Protein AF-A0A7Y0N0X6-F1 (afdb_monomer_lite)

pLDDT: mean 71.06, std 11.9, range [38.28, 91.94]

Organism: Vibrio alginolyticus (NCBI:txid663)

Sequence (153 aa):
MALDEWKAATKFDSTDWGWVIMSIGMAIGAGIVFLPVKVGVLGLWVFLASAVIGYPAMYLFQRLFINTLSSSPKCQDYAGVISGYLGNKWGALLGVLYFIMLVIWVFVYSTAINNDSASFLHSFGITEGLLSENPLYGLALVCALVAIASRGE

Radius of gyration: 20.96 Å; chains: 1; bounding box: 46×41×53 Å

InterPro domains:
  IPR018227 Amino acid/polyamine transporter 2 [PTHR35334] (3-153)

Structure (mmCIF, N/CA/C/O backbone):
data_AF-A0A7Y0N0X6-F1
#
_entry.id   AF-A0A7Y0N0X6-F1
#
loop_
_atom_site.group_PDB
_atom_site.id
_atom_site.type_symbol
_atom_site.label_atom_id
_atom_site.label_alt_id
_atom_site.label_comp_id
_atom_site.label_asym_id
_atom_site.label_entity_id
_atom_site.label_seq_id
_atom_site.pdbx_PDB_ins_code
_atom_site.Cartn_x
_atom_site.Cartn_y
_atom_site.Cartn_z
_atom_site.occupancy
_atom_site.B_iso_or_equiv
_atom_site.auth_seq_id
_atom_site.auth_comp_id
_atom_site.auth_asym_id
_atom_site.auth_atom_id
_atom_site.pdbx_PDB_model_num
ATOM 1 N N . MET A 1 1 ? 20.983 -16.388 -23.476 1.00 55.12 1 MET A N 1
ATOM 2 C CA . MET A 1 1 ? 20.587 -17.180 -22.297 1.00 55.12 1 MET A CA 1
ATOM 3 C C . MET A 1 1 ? 20.184 -18.552 -22.797 1.00 55.12 1 MET A C 1
ATOM 5 O O . MET A 1 1 ? 19.341 -18.618 -23.687 1.00 55.12 1 MET A O 1
ATOM 9 N N . ALA A 1 2 ? 20.855 -19.609 -22.341 1.00 76.50 2 ALA A N 1
ATOM 10 C CA . ALA A 1 2 ? 20.505 -20.974 -22.732 1.00 76.50 2 ALA A CA 1
ATOM 11 C C . ALA A 1 2 ? 19.172 -21.386 -22.075 1.00 76.50 2 ALA A C 1
ATOM 13 O O . ALA A 1 2 ? 18.833 -20.888 -21.003 1.00 76.50 2 ALA A O 1
ATOM 14 N N . LEU A 1 3 ? 18.404 -22.280 -22.711 1.00 73.75 3 LEU A N 1
ATOM 15 C CA . LEU A 1 3 ? 17.066 -22.687 -22.248 1.00 73.75 3 LEU A CA 1
ATOM 16 C C . LEU A 1 3 ? 17.075 -23.209 -20.798 1.00 73.75 3 LEU A C 1
ATOM 18 O O . LEU A 1 3 ? 16.125 -22.988 -20.050 1.00 73.75 3 LEU A O 1
ATOM 22 N N . ASP A 1 4 ? 18.159 -23.870 -20.402 1.00 74.94 4 ASP A N 1
ATOM 23 C CA . ASP A 1 4 ? 18.308 -24.458 -19.072 1.00 74.94 4 ASP A CA 1
ATOM 24 C C . ASP A 1 4 ? 18.665 -23.415 -18.002 1.00 74.94 4 ASP A C 1
ATOM 26 O O . ASP A 1 4 ? 18.158 -23.492 -16.885 1.00 74.94 4 ASP A O 1
ATOM 30 N N . GLU A 1 5 ? 19.437 -22.380 -18.355 1.00 71.88 5 GLU A N 1
ATOM 31 C CA . GLU A 1 5 ? 19.676 -21.218 -17.483 1.00 71.88 5 GLU A CA 1
ATOM 32 C C . GLU A 1 5 ? 18.394 -20.413 -17.266 1.00 71.88 5 GLU A C 1
ATOM 34 O O . GLU A 1 5 ? 18.122 -19.974 -16.152 1.00 71.88 5 GLU A O 1
ATOM 39 N N . TRP A 1 6 ? 17.575 -20.261 -18.313 1.00 72.56 6 TRP A N 1
ATOM 40 C CA . TRP A 1 6 ? 16.276 -19.602 -18.199 1.00 72.56 6 TRP A CA 1
ATOM 41 C C . TRP A 1 6 ? 15.344 -20.388 -17.273 1.00 72.56 6 TRP A C 1
ATOM 43 O O . TRP A 1 6 ? 14.787 -19.811 -16.348 1.00 72.56 6 TRP A O 1
ATOM 53 N N . LYS A 1 7 ? 15.247 -21.714 -17.443 1.00 72.06 7 LYS A N 1
ATOM 54 C CA . LYS A 1 7 ? 14.430 -22.580 -16.574 1.00 72.06 7 LYS A CA 1
ATOM 55 C C . LYS A 1 7 ? 14.889 -22.578 -15.118 1.00 72.06 7 LYS A C 1
ATOM 57 O O . LYS A 1 7 ? 14.046 -22.671 -14.230 1.00 72.06 7 LYS A O 1
ATOM 62 N N . ALA A 1 8 ? 16.196 -22.505 -14.870 1.00 73.88 8 ALA A N 1
ATOM 63 C CA . ALA A 1 8 ? 16.737 -22.396 -13.519 1.00 73.88 8 ALA A CA 1
ATOM 64 C C . ALA A 1 8 ? 16.426 -21.025 -12.896 1.00 73.88 8 ALA A C 1
ATOM 66 O O . ALA A 1 8 ? 16.055 -20.968 -11.727 1.00 73.88 8 ALA A O 1
ATOM 67 N N . ALA A 1 9 ? 16.516 -19.947 -13.680 1.00 67.50 9 ALA A N 1
ATOM 68 C CA . ALA A 1 9 ? 16.218 -18.586 -13.237 1.00 67.50 9 ALA A CA 1
ATOM 69 C C . ALA A 1 9 ? 14.713 -18.307 -13.056 1.00 67.50 9 ALA A C 1
ATOM 71 O O . ALA A 1 9 ? 14.349 -17.480 -12.230 1.00 67.50 9 ALA A O 1
ATOM 72 N N . THR A 1 10 ? 13.833 -18.987 -13.798 1.00 70.50 10 THR A N 1
ATOM 73 C CA . THR A 1 10 ? 12.367 -18.868 -13.667 1.00 70.50 10 THR A CA 1
ATOM 74 C C . THR A 1 10 ? 11.752 -19.949 -12.780 1.00 70.50 10 THR A C 1
ATOM 76 O O . THR A 1 10 ? 10.540 -20.175 -12.828 1.00 70.50 10 THR A O 1
ATOM 79 N N . LYS A 1 11 ? 12.567 -20.701 -12.033 1.00 77.44 11 LYS A N 1
ATOM 80 C CA . LYS A 1 11 ? 12.061 -21.751 -11.154 1.00 77.44 11 LYS A CA 1
ATOM 81 C C . LYS A 1 11 ? 11.394 -21.103 -9.945 1.00 77.44 11 LYS A C 1
ATOM 83 O O . LYS A 1 11 ? 12.072 -20.467 -9.152 1.00 77.44 11 LYS A O 1
ATOM 88 N N . PHE A 1 12 ? 10.092 -21.339 -9.805 1.00 74.44 12 PHE A N 1
ATOM 89 C CA . PHE A 1 12 ? 9.303 -20.843 -8.683 1.00 74.44 12 PHE A CA 1
ATOM 90 C C . PHE A 1 12 ? 9.873 -21.360 -7.356 1.00 74.44 12 PHE A C 1
ATOM 92 O O . PHE A 1 12 ? 9.984 -22.580 -7.169 1.00 74.44 12 PHE A O 1
ATOM 99 N N . ASP A 1 13 ? 10.258 -20.457 -6.463 1.00 83.50 13 ASP A N 1
ATOM 100 C CA . ASP A 1 13 ? 10.895 -20.792 -5.191 1.00 83.50 13 ASP A CA 1
ATOM 101 C C . ASP A 1 13 ? 9.987 -20.496 -3.975 1.00 83.50 13 ASP A C 1
ATOM 103 O O . ASP A 1 13 ? 8.801 -20.173 -4.093 1.00 83.50 13 ASP A O 1
ATOM 107 N N . SER A 1 14 ? 10.526 -20.682 -2.767 1.00 75.50 14 SER A N 1
ATOM 108 C CA . SER A 1 14 ? 9.804 -20.373 -1.524 1.00 75.50 14 SER A CA 1
ATOM 109 C C . SER A 1 14 ? 9.607 -18.867 -1.315 1.00 75.50 14 SER A C 1
ATOM 111 O O . SER A 1 14 ? 8.681 -18.463 -0.609 1.00 75.50 14 SER A O 1
ATOM 113 N N . THR A 1 15 ? 10.471 -18.046 -1.905 1.00 77.44 15 THR A N 1
ATOM 114 C CA . THR A 1 15 ? 10.409 -16.584 -1.878 1.00 77.44 15 THR A CA 1
ATOM 115 C C . THR A 1 15 ? 9.217 -16.104 -2.702 1.00 77.44 15 THR A C 1
ATOM 117 O O . THR A 1 15 ? 8.440 -15.276 -2.228 1.00 77.44 15 THR A O 1
ATOM 120 N N . ASP A 1 16 ? 9.004 -16.681 -3.887 1.00 80.62 16 ASP A N 1
ATOM 121 C CA . ASP A 1 16 ? 7.868 -16.388 -4.761 1.00 80.62 16 ASP A CA 1
ATOM 122 C C . ASP A 1 16 ? 6.535 -16.720 -4.079 1.00 80.62 16 ASP A C 1
ATOM 124 O O . ASP A 1 16 ? 5.584 -15.936 -4.127 1.00 80.62 16 ASP A O 1
ATOM 128 N N . TRP A 1 17 ? 6.474 -17.850 -3.366 1.00 80.75 17 TRP A N 1
ATOM 129 C CA . TRP A 1 17 ? 5.327 -18.192 -2.520 1.00 80.75 17 TRP A CA 1
ATOM 130 C C . TRP A 1 17 ? 5.080 -17.149 -1.426 1.00 80.75 17 TRP A C 1
ATOM 132 O O . TRP A 1 17 ? 3.932 -16.746 -1.217 1.00 80.75 17 TRP A O 1
ATOM 142 N N . GLY A 1 18 ? 6.139 -16.673 -0.763 1.00 81.00 18 GLY A N 1
ATOM 143 C CA . GLY A 1 18 ? 6.054 -15.589 0.217 1.00 81.00 18 GLY A CA 1
ATOM 144 C C . GLY A 1 18 ? 5.473 -14.309 -0.390 1.00 81.00 18 GLY A C 1
ATOM 145 O O . GLY A 1 18 ? 4.541 -13.725 0.165 1.00 81.00 18 GLY A O 1
ATOM 146 N N . TRP A 1 19 ? 5.942 -13.917 -1.576 1.00 78.38 19 TRP A N 1
ATOM 147 C CA . TRP A 1 19 ? 5.439 -12.748 -2.304 1.00 78.38 19 TRP A CA 1
ATOM 148 C C . TRP A 1 19 ? 3.973 -12.869 -2.716 1.00 78.38 19 TRP A C 1
ATOM 150 O O . TRP A 1 19 ? 3.221 -11.897 -2.587 1.00 78.38 19 TRP A O 1
ATOM 160 N N . VAL A 1 20 ? 3.535 -14.046 -3.168 1.00 80.56 20 VAL A N 1
ATOM 161 C CA . VAL A 1 20 ? 2.123 -14.294 -3.495 1.00 80.56 20 VAL A CA 1
ATOM 162 C C . VAL A 1 20 ? 1.249 -14.158 -2.250 1.00 80.56 20 VAL A C 1
ATOM 164 O O . VAL A 1 20 ? 0.244 -13.447 -2.288 1.00 80.56 20 VAL A O 1
ATOM 167 N N . ILE A 1 21 ? 1.642 -14.776 -1.132 1.00 82.06 21 ILE A N 1
ATOM 168 C CA . ILE A 1 21 ? 0.883 -14.715 0.124 1.00 82.06 21 ILE A CA 1
ATOM 169 C C . ILE A 1 21 ? 0.804 -13.273 0.641 1.00 82.06 21 ILE A C 1
ATOM 171 O O . ILE A 1 21 ? -0.287 -12.810 0.975 1.00 82.06 21 ILE A O 1
ATOM 175 N N . MET A 1 22 ? 1.918 -12.535 0.646 1.00 79.06 22 MET A N 1
ATOM 176 C CA . MET A 1 22 ? 1.939 -11.121 1.044 1.00 79.06 22 MET A CA 1
ATOM 177 C C . MET A 1 22 ? 1.040 -10.259 0.150 1.00 79.06 22 MET A C 1
ATOM 179 O O . MET A 1 22 ? 0.278 -9.429 0.649 1.00 79.06 22 MET A O 1
ATOM 183 N N . SER A 1 23 ? 1.074 -10.484 -1.167 1.00 77.44 23 SER A N 1
ATOM 184 C CA . SER A 1 23 ? 0.248 -9.743 -2.128 1.00 77.44 23 SER A CA 1
ATOM 185 C C . SER A 1 23 ? -1.246 -10.013 -1.928 1.00 77.44 23 SER A C 1
ATOM 187 O O . SER A 1 23 ? -2.054 -9.082 -1.945 1.00 77.44 23 SER A O 1
ATOM 189 N N . ILE A 1 24 ? -1.622 -11.273 -1.682 1.00 79.56 24 ILE A N 1
ATOM 190 C CA . ILE A 1 24 ? -3.001 -11.656 -1.356 1.00 79.56 24 ILE A CA 1
ATOM 191 C C . ILE A 1 24 ? -3.421 -11.037 -0.016 1.00 79.56 24 ILE A C 1
ATOM 193 O O . ILE A 1 24 ? -4.506 -10.465 0.076 1.00 79.56 24 ILE A O 1
ATOM 197 N N . GLY A 1 25 ? -2.560 -11.089 1.004 1.00 77.19 25 GLY A N 1
ATOM 198 C CA . GLY A 1 25 ? -2.815 -10.498 2.319 1.00 77.19 25 GLY A CA 1
ATOM 199 C C . GLY A 1 25 ? -3.093 -8.994 2.249 1.00 77.19 25 GLY A C 1
ATOM 200 O O . GLY A 1 25 ? -4.082 -8.523 2.812 1.00 77.19 25 GLY A O 1
ATOM 201 N N . MET A 1 26 ? -2.292 -8.248 1.480 1.00 75.44 26 MET A N 1
ATOM 202 C CA . MET A 1 26 ? -2.526 -6.819 1.242 1.00 75.44 26 MET A CA 1
ATOM 203 C C . MET A 1 26 ? -3.844 -6.551 0.500 1.00 75.44 26 MET A C 1
ATOM 205 O O . MET A 1 26 ? -4.574 -5.625 0.861 1.00 75.44 26 MET A O 1
ATOM 209 N N . ALA A 1 27 ? -4.185 -7.370 -0.501 1.00 71.31 27 ALA A N 1
ATOM 210 C CA . ALA A 1 27 ? -5.433 -7.228 -1.253 1.00 71.31 27 ALA A CA 1
ATOM 211 C C . ALA A 1 27 ? -6.680 -7.495 -0.388 1.00 71.31 27 ALA A C 1
ATOM 213 O O . ALA A 1 27 ? -7.671 -6.763 -0.481 1.00 71.31 27 ALA A O 1
ATOM 214 N N . ILE A 1 28 ? -6.628 -8.512 0.480 1.00 73.62 28 ILE A N 1
ATOM 215 C CA . ILE A 1 28 ? -7.714 -8.832 1.415 1.00 73.62 28 ILE A CA 1
ATOM 216 C C . ILE A 1 28 ? -7.875 -7.708 2.445 1.00 73.62 28 ILE A C 1
ATOM 218 O O . ILE A 1 28 ? -8.992 -7.224 2.642 1.00 73.62 28 ILE A O 1
ATOM 222 N N . GLY A 1 29 ? -6.769 -7.260 3.051 1.00 64.75 29 GLY A N 1
ATOM 223 C CA . GLY A 1 29 ? -6.776 -6.272 4.131 1.00 64.75 29 GLY A CA 1
ATOM 224 C C . GLY A 1 29 ? -7.299 -4.895 3.716 1.00 64.75 29 GLY A C 1
ATOM 225 O O . GLY A 1 29 ? -8.203 -4.361 4.353 1.00 64.75 29 GLY A O 1
ATOM 226 N N . ALA A 1 30 ? -6.774 -4.315 2.632 1.00 60.84 30 ALA A N 1
ATOM 227 C CA . ALA A 1 30 ? -7.049 -2.915 2.290 1.00 60.84 30 ALA A CA 1
ATOM 228 C C . ALA A 1 30 ? -8.475 -2.655 1.764 1.00 60.84 30 ALA A C 1
ATOM 230 O O . ALA A 1 30 ? -8.984 -1.533 1.852 1.00 60.84 30 ALA A O 1
ATOM 231 N N . GLY A 1 31 ? -9.115 -3.665 1.164 1.00 60.91 31 GLY A N 1
ATOM 232 C CA . GLY A 1 31 ? -10.293 -3.441 0.325 1.00 60.91 31 GLY A CA 1
ATOM 233 C C . GLY A 1 31 ? -11.433 -4.420 0.536 1.00 60.91 31 GLY A C 1
ATOM 234 O O . GLY A 1 31 ? -12.568 -3.981 0.687 1.00 60.91 31 GLY A O 1
ATOM 235 N N . ILE A 1 32 ? -11.150 -5.724 0.538 1.00 71.81 32 ILE A N 1
ATOM 236 C CA . ILE A 1 32 ? -12.186 -6.758 0.395 1.00 71.81 32 ILE A CA 1
ATOM 237 C C . ILE A 1 32 ? -13.013 -6.914 1.674 1.00 71.81 32 ILE A C 1
ATOM 239 O O . ILE A 1 32 ? -14.234 -7.018 1.590 1.00 71.81 32 ILE A O 1
ATOM 243 N N . VAL A 1 33 ? -12.382 -6.867 2.852 1.00 70.50 33 VAL A N 1
ATOM 244 C CA . VAL A 1 33 ? -13.085 -7.060 4.136 1.00 70.50 33 VAL A CA 1
ATOM 245 C C . VAL A 1 33 ? -14.067 -5.920 4.427 1.00 70.50 33 VAL A C 1
ATOM 247 O O . VAL A 1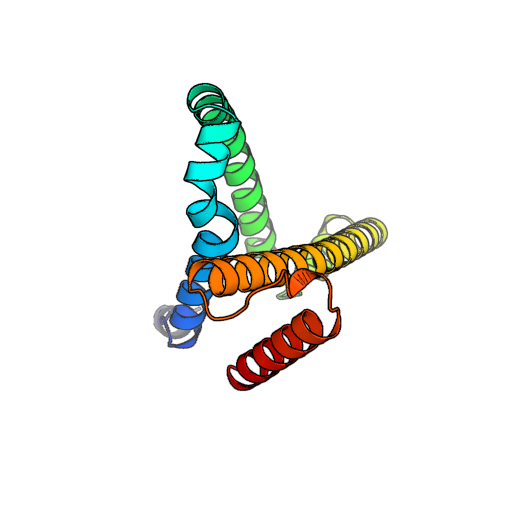 33 ? -15.195 -6.161 4.849 1.00 70.50 33 VAL A O 1
ATOM 250 N N . PHE A 1 34 ? -13.687 -4.676 4.125 1.00 69.38 34 PHE A N 1
ATOM 251 C CA . PHE A 1 34 ? -14.546 -3.502 4.326 1.00 69.38 34 PHE A CA 1
ATOM 252 C C . PHE A 1 34 ? -15.448 -3.182 3.129 1.00 69.38 34 PHE A C 1
ATOM 254 O O . PHE A 1 34 ? -16.259 -2.254 3.200 1.00 69.38 34 PHE A O 1
ATOM 261 N N . LEU A 1 35 ? -15.327 -3.929 2.026 1.00 79.19 35 LEU A N 1
ATOM 262 C CA . LEU A 1 35 ? -16.089 -3.685 0.805 1.00 79.19 35 LEU A CA 1
ATOM 263 C C . LEU A 1 35 ? -17.603 -3.755 1.040 1.00 79.19 35 LEU A C 1
ATOM 265 O O . LEU A 1 35 ? -18.277 -2.811 0.640 1.00 79.19 35 LEU A O 1
ATOM 269 N N . PRO A 1 36 ? -18.163 -4.778 1.721 1.00 77.31 36 PRO A N 1
ATOM 270 C CA . PRO A 1 36 ? -19.611 -4.872 1.909 1.00 77.31 36 PRO A CA 1
ATOM 271 C C . PRO A 1 36 ? -20.174 -3.694 2.709 1.00 77.31 36 PRO A C 1
ATOM 273 O O . PRO A 1 36 ? -21.228 -3.164 2.368 1.00 77.31 36 PRO A O 1
ATOM 276 N N . VAL A 1 37 ? -19.435 -3.228 3.722 1.00 80.06 37 VAL A N 1
ATOM 277 C CA . VAL A 1 37 ? -19.810 -2.059 4.532 1.00 80.06 37 VAL A CA 1
ATOM 278 C C . VAL A 1 37 ? -19.797 -0.793 3.675 1.00 80.06 37 VAL A C 1
ATOM 280 O O . VAL A 1 37 ? -20.773 -0.045 3.657 1.00 80.06 37 VAL A O 1
ATOM 283 N N . LYS A 1 38 ? -18.729 -0.575 2.897 1.00 77.50 38 LYS A N 1
ATOM 284 C CA . LYS A 1 38 ? -18.618 0.581 1.993 1.00 77.50 38 LYS A CA 1
ATOM 285 C C . LYS A 1 38 ? -19.695 0.566 0.906 1.00 77.50 38 LYS A C 1
ATOM 287 O O . LYS A 1 38 ? -20.263 1.612 0.607 1.00 77.50 38 LYS A O 1
ATOM 292 N N . VAL A 1 39 ? -20.011 -0.605 0.354 1.00 84.56 39 VAL A N 1
ATOM 293 C CA . VAL A 1 39 ? -21.089 -0.792 -0.629 1.00 84.56 39 VAL A CA 1
ATOM 294 C C . VAL A 1 39 ? -22.459 -0.520 -0.007 1.00 84.56 39 VAL A C 1
ATOM 296 O O . VAL A 1 39 ? -23.299 0.095 -0.658 1.00 84.56 39 VAL A O 1
ATOM 299 N N . GLY A 1 40 ? -22.681 -0.915 1.249 1.00 83.31 40 GLY A N 1
ATOM 300 C CA . GLY A 1 40 ? -23.914 -0.615 1.981 1.00 83.31 40 GLY A CA 1
ATOM 301 C C . GLY A 1 40 ? -24.139 0.885 2.196 1.00 83.31 40 GLY A C 1
ATOM 302 O O . GLY A 1 40 ? -25.263 1.355 2.051 1.00 83.31 40 GLY A O 1
ATOM 303 N N . VAL A 1 41 ? -23.075 1.645 2.480 1.00 85.19 41 VAL A N 1
ATOM 304 C CA . VAL A 1 41 ? -23.144 3.104 2.702 1.00 85.19 41 VAL A CA 1
ATOM 305 C C . VAL A 1 41 ? -23.234 3.892 1.390 1.00 85.19 41 VAL A C 1
ATOM 307 O O . VAL A 1 41 ? -24.019 4.831 1.290 1.00 85.19 41 VAL A O 1
ATOM 310 N N . LEU A 1 42 ? -22.435 3.532 0.380 1.00 83.19 42 LEU A N 1
ATOM 311 C CA . LEU A 1 42 ? -22.362 4.251 -0.902 1.00 83.19 42 LEU A CA 1
ATOM 312 C C . LEU A 1 42 ? -23.443 3.812 -1.904 1.00 83.19 42 LEU A C 1
ATOM 314 O O . LEU A 1 42 ? -23.728 4.531 -2.861 1.00 83.19 42 LEU A O 1
ATOM 318 N N . GLY A 1 43 ? -24.045 2.642 -1.689 1.00 87.38 43 GLY A N 1
ATOM 319 C CA . GLY A 1 43 ? -25.032 2.025 -2.568 1.00 87.38 43 GLY A CA 1
ATOM 320 C C . GLY A 1 43 ? -24.409 1.130 -3.646 1.00 87.38 43 GLY A C 1
ATOM 321 O O . GLY A 1 43 ? -23.407 1.468 -4.283 1.00 87.38 43 GLY A O 1
ATOM 322 N N . LEU A 1 44 ? -25.056 -0.012 -3.906 1.00 87.75 44 LEU A N 1
ATOM 323 C CA . LEU A 1 44 ? -24.595 -1.024 -4.869 1.00 87.75 44 LEU A CA 1
ATOM 324 C C . LEU A 1 44 ? -24.396 -0.464 -6.285 1.00 87.75 44 LEU A C 1
ATOM 326 O O . LEU A 1 44 ? -23.402 -0.770 -6.939 1.00 87.75 44 LEU A O 1
ATOM 330 N N . TRP A 1 45 ? -25.320 0.373 -6.756 1.00 89.00 45 TRP A N 1
ATOM 331 C CA . TRP A 1 45 ? -25.272 0.913 -8.116 1.00 89.00 45 TRP A CA 1
ATOM 332 C C . TRP A 1 45 ? -24.121 1.899 -8.325 1.00 89.00 45 TRP A C 1
ATOM 334 O O . TRP A 1 45 ? -23.458 1.855 -9.360 1.00 89.00 45 TRP A O 1
ATOM 344 N N . VAL A 1 46 ? -23.842 2.741 -7.326 1.00 87.75 46 VAL A N 1
ATOM 345 C CA . VAL A 1 46 ? -22.708 3.677 -7.351 1.00 87.75 46 VAL A CA 1
ATOM 346 C C . VAL A 1 46 ? -21.395 2.898 -7.342 1.00 87.75 46 VAL A C 1
ATOM 348 O O . VAL A 1 46 ? -20.489 3.192 -8.123 1.00 87.75 46 VAL A O 1
ATOM 351 N N . PHE A 1 47 ? -21.319 1.847 -6.522 1.00 86.44 47 PHE A N 1
ATOM 352 C CA . PHE A 1 47 ? -20.172 0.951 -6.502 1.00 86.44 47 PHE A CA 1
ATOM 353 C C . PHE A 1 47 ? -19.934 0.280 -7.862 1.00 86.44 47 PHE A C 1
ATOM 355 O O . PHE A 1 47 ? -18.833 0.385 -8.395 1.00 86.44 47 PHE A O 1
ATOM 362 N N . LEU A 1 48 ? -20.953 -0.338 -8.469 1.00 88.94 48 LEU A N 1
ATOM 363 C CA . LEU A 1 48 ? -20.814 -0.994 -9.775 1.00 88.94 48 LEU A CA 1
ATOM 364 C C . LEU A 1 48 ? -20.380 -0.013 -10.872 1.00 88.94 48 LEU A C 1
ATOM 366 O O . LEU A 1 48 ? -19.472 -0.323 -11.641 1.00 88.94 48 LEU A O 1
ATOM 370 N N . ALA A 1 49 ? -20.961 1.188 -10.913 1.00 90.44 49 ALA A N 1
ATOM 371 C CA . ALA A 1 49 ? -20.566 2.220 -11.868 1.00 90.44 49 ALA A CA 1
ATOM 372 C C . ALA A 1 49 ? -19.101 2.653 -11.672 1.00 90.44 49 ALA A C 1
ATOM 374 O O . ALA A 1 49 ? -18.333 2.714 -12.634 1.00 90.44 49 ALA A O 1
ATOM 375 N N . SER A 1 50 ? -18.685 2.896 -10.423 1.00 87.50 50 SER A N 1
ATOM 376 C CA . SER A 1 50 ? -17.292 3.241 -10.114 1.00 87.50 50 SER A CA 1
ATOM 377 C C . SER A 1 50 ? -16.315 2.106 -10.427 1.00 87.50 50 SER A C 1
ATOM 379 O O . SER A 1 50 ? -15.220 2.382 -10.905 1.00 87.50 50 SER A O 1
ATOM 381 N N . ALA A 1 51 ? -16.706 0.842 -10.245 1.00 87.38 51 ALA A N 1
ATOM 382 C CA . ALA A 1 51 ? -15.878 -0.312 -10.580 1.00 87.38 51 ALA A CA 1
ATOM 383 C C . ALA A 1 51 ? -15.659 -0.433 -12.095 1.00 87.38 51 ALA A C 1
ATOM 385 O O . ALA A 1 51 ? -14.533 -0.663 -12.530 1.00 87.38 51 ALA A O 1
ATOM 386 N N . VAL A 1 52 ? -16.700 -0.208 -12.904 1.00 91.94 52 VAL A N 1
ATOM 387 C CA . VAL A 1 52 ? -16.608 -0.229 -14.375 1.00 91.94 52 VAL A CA 1
ATOM 388 C C . VAL A 1 52 ? -15.650 0.842 -14.901 1.00 91.94 52 VAL A C 1
ATOM 390 O O . VAL A 1 52 ? -14.933 0.597 -15.867 1.00 91.94 52 VAL A O 1
ATOM 393 N N . ILE A 1 53 ? -15.600 2.011 -14.259 1.00 90.12 53 ILE A N 1
ATOM 394 C CA . ILE A 1 53 ? -14.701 3.110 -14.647 1.00 90.12 53 ILE A CA 1
ATOM 395 C C . ILE A 1 53 ? -13.301 2.935 -14.037 1.00 90.12 53 ILE A C 1
ATOM 397 O O . ILE A 1 53 ? -12.291 3.179 -14.695 1.00 90.12 53 ILE A O 1
ATOM 401 N N . GLY A 1 54 ? -13.219 2.500 -12.782 1.00 88.19 54 GLY A N 1
ATOM 402 C CA . GLY A 1 54 ? -11.969 2.363 -12.037 1.00 88.19 54 GLY A CA 1
ATOM 403 C C . GLY A 1 54 ? -11.119 1.179 -12.495 1.00 88.19 54 GLY A C 1
ATOM 404 O O . GLY A 1 54 ? -9.897 1.296 -12.562 1.00 88.19 54 GLY A O 1
ATOM 405 N N . TYR A 1 55 ? -11.747 0.059 -12.865 1.00 87.56 55 TYR A N 1
ATOM 406 C CA . TYR A 1 55 ? -11.048 -1.136 -13.341 1.00 87.56 55 TYR A CA 1
ATOM 407 C C . TYR A 1 55 ? -10.140 -0.880 -14.559 1.00 87.56 55 TYR A C 1
ATOM 409 O O . TYR A 1 55 ? -8.954 -1.207 -14.476 1.00 87.56 55 TYR A O 1
ATOM 417 N N . PRO A 1 56 ? -10.606 -0.265 -15.669 1.00 90.19 56 PRO A N 1
ATOM 418 C CA . PRO A 1 56 ? -9.741 0.003 -16.815 1.00 90.19 56 PRO A CA 1
ATOM 419 C C . PRO A 1 56 ? -8.616 0.988 -16.479 1.00 90.19 56 PRO A C 1
ATOM 421 O O . PRO A 1 56 ? -7.497 0.803 -16.953 1.00 90.19 56 PRO A O 1
ATOM 424 N N . ALA A 1 57 ? -8.870 1.990 -15.631 1.00 87.19 57 ALA A N 1
ATOM 425 C CA . ALA A 1 57 ? -7.833 2.920 -15.188 1.00 87.19 57 ALA A CA 1
ATOM 426 C C . ALA A 1 57 ? -6.720 2.199 -14.405 1.00 87.19 57 ALA A C 1
ATOM 428 O O . ALA A 1 57 ? -5.539 2.382 -14.706 1.00 87.19 57 ALA A O 1
ATOM 429 N N . MET A 1 58 ? -7.089 1.321 -13.464 1.00 85.81 58 MET A N 1
ATOM 430 C CA . MET A 1 58 ? -6.131 0.509 -12.704 1.00 85.81 58 MET A CA 1
ATOM 431 C C . MET A 1 58 ? -5.364 -0.467 -13.599 1.00 85.81 58 MET A C 1
ATOM 433 O O . MET A 1 58 ? -4.143 -0.569 -13.484 1.00 85.81 58 MET A O 1
ATOM 437 N N . TYR A 1 59 ? -6.048 -1.121 -14.542 1.00 85.88 59 TYR A N 1
ATOM 438 C CA . TYR A 1 59 ? -5.413 -2.026 -15.499 1.00 85.88 59 TYR A CA 1
ATOM 439 C C . TYR A 1 59 ? -4.374 -1.307 -16.371 1.00 85.88 59 TYR A C 1
ATOM 441 O O . TYR A 1 59 ? -3.253 -1.795 -16.528 1.00 85.88 59 TYR A O 1
ATOM 449 N N . LEU A 1 60 ? -4.704 -0.125 -16.910 1.00 85.25 60 LEU A N 1
ATOM 450 C CA . LEU A 1 60 ? -3.751 0.677 -17.684 1.00 85.25 60 LEU A CA 1
ATOM 451 C C . LEU A 1 60 ? -2.555 1.104 -16.828 1.00 85.25 60 LEU A C 1
ATOM 453 O O . LEU A 1 60 ? -1.421 1.041 -17.302 1.00 85.25 60 LEU A O 1
ATOM 457 N N . PHE A 1 61 ? -2.796 1.502 -15.578 1.00 81.31 61 PHE A N 1
ATOM 458 C CA . PHE A 1 61 ? -1.739 1.916 -14.661 1.00 81.31 61 PHE A CA 1
ATOM 459 C C . PHE A 1 61 ? -0.778 0.764 -14.332 1.00 81.31 61 PHE A C 1
ATOM 461 O O . PHE A 1 61 ? 0.437 0.915 -14.453 1.00 81.31 61 PHE A O 1
ATOM 468 N N . GLN A 1 62 ? -1.303 -0.420 -14.002 1.00 80.56 62 GLN A N 1
ATOM 469 C CA . GLN A 1 62 ? -0.490 -1.617 -13.758 1.00 80.56 62 GLN A CA 1
ATOM 470 C C . GLN A 1 62 ? 0.272 -2.051 -15.011 1.00 80.56 62 GLN A C 1
ATOM 472 O O . GLN A 1 62 ? 1.453 -2.387 -14.933 1.00 80.56 62 GLN A O 1
ATOM 477 N N . ARG A 1 63 ? -0.364 -1.989 -16.185 1.00 80.69 63 ARG A N 1
ATOM 478 C CA . ARG A 1 63 ? 0.299 -2.292 -17.456 1.00 80.69 63 ARG A CA 1
ATOM 479 C C . ARG A 1 63 ? 1.446 -1.321 -17.739 1.00 80.69 63 ARG A C 1
ATOM 481 O O . ARG A 1 63 ? 2.508 -1.758 -18.170 1.00 80.69 63 ARG A O 1
ATOM 488 N N . LEU A 1 64 ? 1.262 -0.028 -17.473 1.00 80.75 64 LEU A N 1
ATOM 489 C CA . LEU A 1 64 ? 2.319 0.977 -17.600 1.00 80.75 64 LEU A CA 1
ATOM 490 C C . LEU A 1 64 ? 3.488 0.679 -16.651 1.00 80.75 64 LEU A C 1
ATOM 492 O O . LEU A 1 64 ? 4.641 0.724 -17.077 1.00 80.75 64 LEU A O 1
ATOM 496 N N . PHE A 1 65 ? 3.190 0.327 -15.398 1.00 74.06 65 PHE A N 1
ATOM 497 C CA . PHE A 1 65 ? 4.185 -0.024 -14.385 1.00 74.06 65 PHE A CA 1
ATOM 498 C C . PHE A 1 65 ? 5.035 -1.228 -14.816 1.00 74.06 65 PHE A C 1
ATOM 500 O O . PHE A 1 65 ? 6.263 -1.144 -14.855 1.00 74.06 65 PHE A O 1
ATOM 507 N N . ILE A 1 66 ? 4.383 -2.318 -15.234 1.00 75.38 66 ILE A N 1
ATOM 508 C CA . ILE A 1 66 ? 5.049 -3.545 -15.695 1.00 75.38 66 ILE A CA 1
ATOM 509 C C . ILE A 1 66 ? 5.874 -3.280 -16.958 1.00 75.38 66 ILE A C 1
ATOM 511 O O . ILE A 1 66 ? 7.035 -3.681 -17.033 1.00 75.38 66 ILE A O 1
ATOM 515 N N . ASN A 1 67 ? 5.314 -2.565 -17.937 1.00 74.06 67 ASN A N 1
ATOM 516 C CA . ASN A 1 67 ? 6.022 -2.254 -19.178 1.00 74.06 67 ASN A CA 1
ATOM 517 C C . ASN A 1 67 ? 7.271 -1.399 -18.920 1.00 74.06 67 ASN A C 1
ATOM 519 O O . ASN A 1 67 ? 8.329 -1.684 -19.481 1.00 74.06 67 ASN A O 1
ATOM 523 N N . THR A 1 68 ? 7.170 -0.402 -18.036 1.00 69.50 68 THR A N 1
ATOM 524 C CA . THR A 1 68 ? 8.290 0.480 -17.668 1.00 69.50 68 THR A CA 1
ATOM 525 C C . THR A 1 68 ? 9.398 -0.291 -16.953 1.00 69.50 68 THR A C 1
ATOM 527 O O . THR A 1 68 ? 10.569 -0.126 -17.289 1.00 69.50 68 THR A O 1
ATOM 530 N N . LEU A 1 69 ? 9.040 -1.182 -16.022 1.00 65.81 69 LEU A N 1
ATOM 531 C CA . LEU A 1 69 ? 10.001 -2.060 -15.350 1.00 65.81 69 LEU A CA 1
ATOM 532 C C . LEU A 1 69 ? 10.680 -3.021 -16.335 1.00 65.81 69 LEU A C 1
ATOM 534 O O . LEU A 1 69 ? 11.902 -3.125 -16.337 1.00 65.81 69 LEU A O 1
ATOM 538 N N . SER A 1 70 ? 9.908 -3.670 -17.213 1.00 65.25 70 SER A N 1
ATOM 539 C CA . SER A 1 70 ? 10.435 -4.627 -18.200 1.00 65.25 70 SER A CA 1
ATOM 540 C C . SER A 1 70 ? 11.349 -3.991 -19.253 1.00 65.25 70 SER A C 1
ATOM 542 O O . SER A 1 70 ? 12.236 -4.654 -19.782 1.00 65.25 70 SER A O 1
ATOM 544 N N . SER A 1 71 ? 11.156 -2.700 -19.544 1.00 61.59 71 SER A N 1
ATOM 545 C CA . SER A 1 71 ? 11.960 -1.944 -20.512 1.00 61.59 71 SER A CA 1
ATOM 546 C C . SER A 1 71 ? 13.158 -1.236 -19.872 1.00 61.59 71 SER A C 1
ATOM 548 O O . SER A 1 71 ? 13.871 -0.514 -20.567 1.00 61.59 71 SER A O 1
ATOM 550 N N . SER A 1 72 ? 13.386 -1.379 -18.559 1.00 55.72 72 SER A N 1
ATOM 551 C CA . SER A 1 72 ? 14.541 -0.770 -17.896 1.00 55.72 72 SER A CA 1
ATOM 552 C C . SER A 1 72 ? 15.791 -1.646 -18.072 1.00 55.72 72 SER A C 1
ATOM 554 O O . SER A 1 72 ? 15.841 -2.752 -17.539 1.00 55.72 72 SER A O 1
ATOM 556 N N . PRO A 1 73 ? 16.843 -1.169 -18.764 1.00 51.97 73 PRO A N 1
ATOM 557 C CA . PRO A 1 73 ? 18.065 -1.941 -19.008 1.00 51.97 73 PRO A CA 1
ATOM 558 C C . PRO A 1 73 ? 18.953 -2.119 -17.762 1.00 51.97 73 PRO A C 1
ATOM 560 O O . PRO A 1 73 ? 19.960 -2.821 -17.825 1.00 51.97 73 PRO A O 1
ATOM 563 N N . LYS A 1 74 ? 18.616 -1.482 -16.630 1.00 53.78 74 LYS A N 1
ATOM 564 C CA . LYS A 1 74 ? 19.294 -1.660 -15.338 1.00 53.78 74 LYS A CA 1
ATOM 565 C C . LYS A 1 74 ? 18.265 -2.022 -14.265 1.00 53.78 74 LYS A C 1
ATOM 567 O O . LYS A 1 74 ? 17.278 -1.300 -14.112 1.00 53.78 74 LYS A O 1
ATOM 572 N N . CYS A 1 75 ? 18.532 -3.086 -13.500 1.00 51.16 75 CYS A N 1
ATOM 573 C CA . CYS A 1 75 ? 17.829 -3.392 -12.251 1.00 51.16 75 CYS A CA 1
ATOM 574 C C . CYS A 1 75 ? 18.188 -2.325 -11.211 1.00 51.16 75 CYS A C 1
ATOM 576 O O . CYS A 1 75 ? 19.146 -2.471 -10.457 1.00 51.16 75 CYS A O 1
ATOM 578 N N . GLN A 1 76 ? 17.474 -1.207 -11.243 1.00 54.91 76 GLN A N 1
ATOM 579 C CA . GLN A 1 76 ? 17.511 -0.177 -10.214 1.00 54.91 76 GLN A CA 1
ATOM 580 C C . GLN A 1 76 ? 16.122 -0.073 -9.598 1.00 54.91 76 GLN A C 1
ATOM 582 O O . GLN A 1 76 ? 15.131 -0.414 -10.247 1.00 54.91 76 GLN A O 1
ATOM 587 N N . ASP A 1 77 ? 16.053 0.409 -8.360 1.00 60.41 77 ASP A N 1
ATOM 588 C CA . ASP A 1 77 ? 14.784 0.671 -7.690 1.00 60.41 77 ASP A CA 1
ATOM 589 C C . ASP A 1 77 ? 13.881 1.550 -8.559 1.00 60.41 77 ASP A C 1
ATOM 591 O O . ASP A 1 77 ? 14.351 2.366 -9.357 1.00 60.41 77 ASP A O 1
ATOM 595 N N . TYR A 1 78 ? 12.567 1.411 -8.396 1.00 60.31 78 TYR A N 1
ATOM 596 C CA . TYR A 1 78 ? 11.570 2.102 -9.219 1.00 60.31 78 TYR A CA 1
ATOM 597 C C . TYR A 1 78 ? 11.796 3.626 -9.290 1.00 60.31 78 TYR A C 1
ATOM 599 O O . TYR A 1 78 ? 11.628 4.238 -10.345 1.00 60.31 78 TYR A O 1
ATOM 607 N N . ALA A 1 79 ? 12.286 4.234 -8.204 1.00 61.34 79 ALA A N 1
ATOM 608 C CA . ALA A 1 79 ? 12.692 5.639 -8.174 1.00 61.34 79 ALA A CA 1
ATOM 609 C C . ALA A 1 79 ? 13.866 5.958 -9.129 1.00 61.34 79 ALA A C 1
ATOM 611 O O . ALA A 1 79 ? 13.874 7.011 -9.769 1.00 61.34 79 ALA A O 1
ATOM 612 N N . GLY A 1 80 ? 14.832 5.048 -9.271 1.00 60.34 80 GLY A N 1
ATOM 613 C CA . GLY A 1 80 ? 15.944 5.144 -10.220 1.00 60.34 80 GLY A CA 1
ATOM 614 C C . GLY A 1 80 ? 15.500 4.964 -11.673 1.00 60.34 80 GLY A C 1
ATOM 615 O O . GLY A 1 80 ? 15.913 5.735 -12.539 1.00 60.34 80 GLY A O 1
ATOM 616 N N . VAL A 1 81 ? 14.580 4.028 -11.938 1.00 64.69 81 VAL A N 1
ATOM 617 C CA . VAL A 1 81 ? 13.998 3.821 -13.281 1.00 64.69 81 VAL A CA 1
ATOM 618 C C . VAL A 1 81 ? 13.179 5.038 -13.722 1.00 64.69 81 VAL A C 1
ATOM 620 O O . VAL A 1 81 ? 13.362 5.535 -14.833 1.00 64.69 81 VAL A O 1
ATOM 623 N N . ILE A 1 82 ? 12.340 5.585 -12.838 1.00 63.84 82 ILE A N 1
ATOM 624 C CA . ILE A 1 82 ? 11.591 6.823 -13.101 1.00 63.84 82 ILE A CA 1
ATOM 625 C C . ILE A 1 82 ? 12.541 7.997 -13.337 1.00 63.84 82 ILE A C 1
ATOM 627 O O . ILE A 1 82 ? 12.336 8.764 -14.276 1.00 63.84 82 ILE A O 1
ATOM 631 N N . SER A 1 83 ? 13.585 8.148 -12.519 1.00 63.06 83 SER A N 1
ATOM 632 C CA . SER A 1 83 ? 14.572 9.224 -12.696 1.00 63.06 83 SER A CA 1
ATOM 633 C C . SER A 1 83 ? 15.303 9.113 -14.038 1.00 63.06 83 SER A C 1
ATOM 635 O O . SER A 1 83 ? 15.614 10.137 -14.646 1.00 63.06 83 SER A O 1
ATOM 637 N N . GLY A 1 84 ? 15.527 7.887 -14.526 1.00 64.75 84 GLY A N 1
ATOM 638 C CA . GLY A 1 84 ? 16.104 7.610 -15.842 1.00 64.75 84 GLY A CA 1
ATOM 639 C C . GLY A 1 84 ? 15.190 7.974 -17.018 1.00 64.75 84 GLY A C 1
ATOM 640 O O . GLY A 1 84 ? 15.677 8.525 -18.001 1.00 64.75 84 GLY A O 1
ATOM 641 N N . TYR A 1 85 ? 13.880 7.719 -16.916 1.00 65.94 85 TYR A N 1
ATOM 642 C CA . TYR A 1 85 ? 12.911 8.007 -17.988 1.00 65.94 85 TYR A CA 1
ATOM 643 C C . TYR A 1 85 ? 12.367 9.450 -17.975 1.00 65.94 85 TYR A C 1
ATOM 645 O O . TYR A 1 85 ? 12.147 10.027 -19.037 1.00 65.94 85 TYR A O 1
ATOM 653 N N . LEU A 1 86 ? 12.145 10.044 -16.797 1.00 68.19 86 LEU A N 1
ATOM 654 C CA . LEU A 1 86 ? 11.529 11.373 -16.623 1.00 68.19 86 LEU A CA 1
ATOM 655 C C . LEU A 1 86 ? 12.543 12.489 -16.284 1.00 68.19 86 LEU A C 1
ATOM 657 O O . LEU A 1 86 ? 12.199 13.671 -16.324 1.00 68.19 86 LEU A O 1
ATOM 661 N N . GLY A 1 87 ? 13.791 12.137 -15.963 1.00 66.38 87 GLY A N 1
ATOM 662 C CA . GLY A 1 87 ? 14.857 13.063 -15.569 1.00 66.38 87 GLY A CA 1
ATOM 663 C C . GLY A 1 87 ? 14.933 13.322 -14.056 1.00 66.38 87 GLY A C 1
ATOM 664 O O . GLY A 1 87 ? 13.936 13.264 -13.335 1.00 66.38 87 GLY A O 1
ATOM 665 N N . ASN A 1 88 ? 16.131 13.670 -13.565 1.00 70.19 88 ASN A N 1
ATOM 666 C CA . ASN A 1 88 ? 16.463 13.761 -12.129 1.00 70.19 88 ASN A CA 1
ATOM 667 C C . ASN A 1 88 ? 15.510 14.626 -11.279 1.00 70.19 88 ASN A C 1
ATOM 669 O O . ASN A 1 88 ? 15.255 14.303 -10.122 1.00 70.19 88 ASN A O 1
ATOM 673 N N . LYS A 1 89 ? 14.972 15.726 -11.824 1.00 74.31 89 LYS A N 1
ATOM 674 C CA . LYS A 1 89 ? 14.063 16.621 -11.078 1.00 74.31 89 LYS A CA 1
ATOM 675 C C . LYS A 1 89 ? 12.678 16.003 -10.870 1.00 74.31 89 LYS A C 1
ATOM 677 O O . LYS A 1 89 ? 12.104 16.127 -9.793 1.00 74.31 89 LYS A O 1
ATOM 682 N N . TRP A 1 90 ? 12.162 15.323 -11.890 1.00 72.25 90 TRP A N 1
ATOM 683 C CA . TRP A 1 90 ? 10.867 14.649 -11.838 1.00 72.25 90 TRP A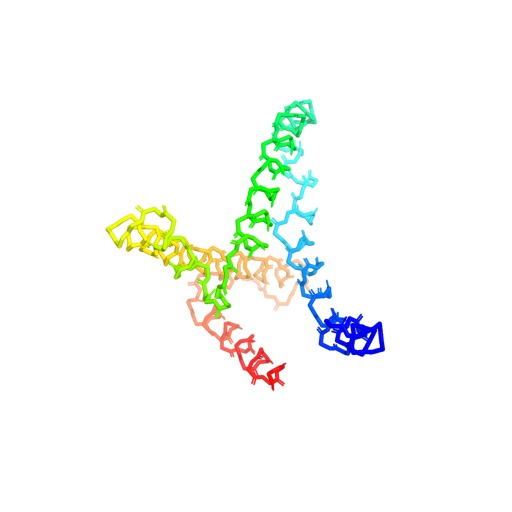 CA 1
ATOM 684 C C . TRP A 1 90 ? 10.935 13.352 -11.034 1.00 72.25 90 TRP A C 1
ATOM 686 O O . TRP A 1 90 ? 10.012 13.057 -10.280 1.00 72.25 90 TRP A O 1
ATOM 696 N N . GLY A 1 91 ? 12.057 12.634 -11.120 1.00 71.38 91 GLY A N 1
ATOM 697 C CA . GLY A 1 91 ? 12.343 11.492 -10.257 1.00 71.38 91 GLY A CA 1
ATOM 698 C C . GLY A 1 91 ? 12.381 11.863 -8.773 1.00 71.38 91 GLY A C 1
ATOM 699 O O . GLY A 1 91 ? 11.737 11.202 -7.963 1.00 71.38 91 GLY A O 1
ATOM 700 N N . ALA A 1 92 ? 13.038 12.974 -8.420 1.00 77.12 92 ALA A N 1
ATOM 701 C CA . ALA A 1 92 ? 13.049 13.480 -7.046 1.00 77.12 92 ALA A CA 1
ATOM 702 C C . ALA A 1 92 ? 11.646 13.882 -6.556 1.00 77.12 92 ALA A C 1
ATOM 704 O O . ALA A 1 92 ? 11.255 13.518 -5.449 1.00 77.12 92 ALA A O 1
ATOM 705 N N . LEU A 1 93 ? 10.863 14.583 -7.385 1.00 81.00 93 LEU A N 1
ATOM 706 C CA . LEU A 1 93 ? 9.492 14.978 -7.046 1.00 81.00 93 LEU A CA 1
ATOM 707 C C . LEU A 1 93 ? 8.586 13.760 -6.808 1.00 81.00 93 LEU A C 1
ATOM 709 O O . LEU A 1 93 ? 7.857 13.716 -5.817 1.00 81.00 93 LEU A O 1
ATOM 713 N N . LEU A 1 94 ? 8.666 12.750 -7.677 1.00 80.50 94 LEU A N 1
ATOM 714 C CA . LEU A 1 94 ? 7.914 11.504 -7.524 1.00 80.50 94 LEU A CA 1
ATOM 715 C C . LEU A 1 94 ? 8.387 10.692 -6.313 1.00 80.50 94 LEU A C 1
ATOM 717 O O . LEU A 1 94 ? 7.555 10.115 -5.619 1.00 80.50 94 LEU A O 1
ATOM 721 N N . GLY A 1 95 ? 9.686 10.703 -6.008 1.00 78.75 95 GLY A N 1
ATOM 722 C CA . GLY A 1 95 ? 10.235 10.100 -4.792 1.00 78.75 95 GLY A CA 1
ATOM 723 C C . GLY A 1 95 ? 9.695 10.747 -3.513 1.00 78.75 95 GLY A C 1
ATOM 724 O O . GLY A 1 95 ? 9.294 10.041 -2.591 1.00 78.75 95 GLY A O 1
ATOM 725 N N . VAL A 1 96 ? 9.606 12.082 -3.468 1.00 83.00 96 VAL A N 1
ATOM 726 C CA . VAL A 1 96 ? 9.018 12.810 -2.328 1.00 83.00 96 VAL A CA 1
ATOM 727 C C . VAL A 1 96 ? 7.525 12.511 -2.190 1.00 83.00 96 VAL A C 1
ATOM 729 O O . VAL A 1 96 ? 7.062 12.222 -1.088 1.00 83.00 96 VAL A O 1
ATOM 732 N N . LEU A 1 97 ? 6.771 12.525 -3.293 1.00 84.44 97 LEU A N 1
ATOM 733 C CA . LEU A 1 97 ? 5.357 12.133 -3.296 1.00 84.44 97 LEU A CA 1
ATOM 734 C C . LEU A 1 97 ? 5.165 10.702 -2.784 1.00 84.44 97 LEU A C 1
ATOM 736 O O . LEU A 1 97 ? 4.283 10.461 -1.963 1.00 84.44 97 LEU A O 1
ATOM 740 N N . TYR A 1 98 ? 6.013 9.772 -3.226 1.00 82.38 98 TYR A N 1
ATOM 741 C CA . TYR A 1 98 ? 5.991 8.383 -2.777 1.00 82.38 98 TYR A CA 1
ATOM 742 C C . TYR A 1 98 ? 6.276 8.262 -1.275 1.00 82.38 98 TYR A C 1
ATOM 744 O O . TYR A 1 98 ? 5.568 7.546 -0.571 1.00 82.38 98 TYR A O 1
ATOM 752 N N . PHE A 1 99 ? 7.251 9.014 -0.758 1.00 81.50 99 PHE A N 1
ATOM 753 C CA . PHE A 1 99 ? 7.547 9.049 0.673 1.00 81.50 99 PHE A CA 1
ATOM 754 C C . PHE A 1 99 ? 6.369 9.584 1.497 1.00 81.50 99 PHE A C 1
ATOM 756 O O . PHE A 1 99 ? 5.958 8.949 2.466 1.00 81.50 99 PHE A O 1
ATOM 763 N N . ILE A 1 100 ? 5.779 10.714 1.090 1.00 87.44 100 ILE A N 1
ATOM 764 C CA . ILE A 1 100 ? 4.602 11.285 1.764 1.00 87.44 100 ILE A CA 1
ATOM 765 C C . ILE A 1 100 ? 3.444 10.283 1.751 1.00 87.44 100 ILE A C 1
ATOM 767 O O . ILE A 1 100 ? 2.798 10.075 2.776 1.00 87.44 100 ILE A O 1
ATOM 771 N N . MET A 1 101 ? 3.211 9.628 0.610 1.00 83.56 101 MET A N 1
ATOM 772 C CA . MET A 1 101 ? 2.197 8.588 0.483 1.00 83.56 101 MET A CA 1
ATOM 773 C C . MET A 1 101 ? 2.444 7.459 1.493 1.00 83.56 101 MET A C 1
ATOM 775 O O . MET A 1 101 ? 1.535 7.134 2.251 1.00 83.56 101 MET A O 1
ATOM 779 N N . LEU A 1 102 ? 3.657 6.901 1.560 1.00 81.56 102 LEU A N 1
ATOM 780 C CA . LEU A 1 102 ? 3.994 5.841 2.517 1.00 81.56 102 LEU A CA 1
ATOM 781 C C . LEU A 1 102 ? 3.748 6.261 3.969 1.00 81.56 102 LEU A C 1
ATOM 783 O O . LEU A 1 102 ? 3.150 5.500 4.726 1.00 81.56 102 LEU A O 1
ATOM 787 N N . VAL A 1 103 ? 4.152 7.477 4.348 1.00 82.81 103 VAL A N 1
ATOM 788 C CA . VAL A 1 103 ? 3.923 8.005 5.700 1.00 82.81 103 VAL A CA 1
ATOM 789 C C . VAL A 1 103 ? 2.427 8.051 6.016 1.00 82.81 103 VAL A C 1
ATOM 791 O O . VAL A 1 103 ? 2.008 7.549 7.057 1.00 82.81 103 VAL A O 1
ATOM 794 N N . ILE A 1 104 ? 1.606 8.585 5.106 1.00 82.12 104 ILE A N 1
ATOM 795 C CA . ILE A 1 104 ? 0.145 8.623 5.277 1.00 82.12 104 ILE A CA 1
ATOM 796 C C . ILE A 1 104 ? -0.414 7.204 5.443 1.00 82.12 104 ILE A C 1
ATOM 798 O O . ILE A 1 104 ? -1.198 6.965 6.359 1.00 82.12 104 ILE A O 1
ATOM 802 N N . TRP A 1 105 ? 0.006 6.253 4.606 1.00 77.69 105 TRP A N 1
ATOM 803 C CA . TRP A 1 105 ? -0.459 4.866 4.686 1.00 77.69 105 TRP A CA 1
ATOM 804 C C . TRP A 1 105 ? -0.099 4.196 6.015 1.00 77.69 105 TRP A C 1
ATOM 806 O O . TRP A 1 105 ? -0.952 3.521 6.587 1.00 77.69 105 TRP A O 1
ATOM 816 N N . VAL A 1 106 ? 1.106 4.418 6.551 1.00 79.25 106 VAL A N 1
ATOM 817 C CA . VAL A 1 106 ? 1.505 3.903 7.875 1.00 79.25 106 VAL A CA 1
ATOM 818 C C . VAL A 1 106 ? 0.580 4.435 8.976 1.00 79.25 106 VAL A C 1
ATOM 820 O O . VAL A 1 106 ? 0.118 3.664 9.819 1.00 79.25 106 VAL A O 1
ATOM 823 N N . PHE A 1 107 ? 0.242 5.727 8.952 1.00 76.31 107 PHE A N 1
ATOM 824 C CA . PHE A 1 107 ? -0.683 6.314 9.928 1.00 76.31 107 PHE A CA 1
ATOM 825 C C . PHE A 1 107 ? -2.127 5.821 9.761 1.00 76.31 107 PHE A C 1
ATOM 827 O O . PHE A 1 107 ? -2.797 5.535 10.756 1.00 76.31 107 PHE A O 1
ATOM 834 N N . VAL A 1 108 ? -2.612 5.675 8.526 1.00 77.25 108 VAL A N 1
ATOM 835 C CA . VAL A 1 108 ? -3.961 5.152 8.252 1.00 77.25 108 VAL A CA 1
ATOM 836 C C . VAL A 1 108 ? -4.081 3.702 8.715 1.00 77.25 108 VAL A C 1
ATOM 838 O O . VAL A 1 108 ? -5.044 3.365 9.395 1.00 77.25 108 VAL A O 1
ATOM 841 N N . TYR A 1 109 ? -3.090 2.855 8.429 1.00 72.88 109 TYR A N 1
ATOM 842 C CA . TYR A 1 109 ? -3.096 1.476 8.918 1.00 72.88 109 TYR A CA 1
ATOM 843 C C . TYR A 1 109 ? -3.001 1.400 10.440 1.00 72.88 109 TYR A C 1
ATOM 845 O O . TYR A 1 109 ? -3.733 0.628 11.050 1.00 72.88 109 TYR A O 1
ATOM 853 N N . SER A 1 110 ? -2.158 2.223 11.066 1.00 68.88 110 SER A N 1
ATOM 854 C CA . SER A 1 110 ? -2.046 2.276 12.527 1.00 68.88 110 SER A CA 1
ATOM 855 C C . SER A 1 110 ? -3.370 2.671 13.192 1.00 68.88 110 SER A C 1
ATOM 857 O O . SER A 1 110 ? -3.824 2.018 14.132 1.00 68.88 110 SER A O 1
ATOM 859 N N . THR A 1 111 ? -4.050 3.691 12.662 1.00 68.31 111 THR A N 1
ATOM 860 C CA . THR A 1 111 ? -5.355 4.127 13.182 1.00 68.31 111 THR A CA 1
ATOM 861 C C . THR A 1 111 ? -6.467 3.115 12.903 1.00 68.31 111 THR A C 1
ATOM 863 O O . THR A 1 111 ? -7.286 2.884 13.790 1.00 68.31 111 THR A O 1
ATOM 866 N N . ALA A 1 112 ? -6.474 2.466 11.733 1.00 67.56 112 ALA A N 1
ATOM 867 C CA . ALA A 1 112 ? -7.411 1.391 11.407 1.00 67.56 112 ALA A CA 1
ATOM 868 C C . ALA A 1 112 ? -7.247 0.194 12.354 1.00 67.56 112 ALA A C 1
ATOM 870 O O . ALA A 1 112 ? -8.215 -0.212 12.984 1.00 67.56 112 ALA A O 1
ATOM 871 N N . ILE A 1 113 ? -6.017 -0.293 12.554 1.00 65.62 113 ILE A N 1
ATOM 872 C CA . ILE A 1 113 ? -5.727 -1.403 13.474 1.00 65.62 113 ILE A CA 1
ATOM 873 C C . ILE A 1 113 ? -6.129 -1.050 14.907 1.00 65.62 113 ILE A C 1
ATOM 875 O O . ILE A 1 113 ? -6.706 -1.885 15.602 1.00 65.62 113 ILE A O 1
ATOM 879 N N . ASN A 1 114 ? -5.841 0.171 15.364 1.00 65.12 114 ASN A N 1
ATOM 880 C CA . ASN A 1 114 ? -6.194 0.599 16.715 1.00 65.12 114 ASN A CA 1
ATOM 881 C C . ASN A 1 114 ? -7.720 0.676 16.910 1.00 65.12 114 ASN A C 1
ATOM 883 O O . ASN A 1 114 ? -8.235 0.225 17.932 1.00 65.12 114 ASN A O 1
ATOM 887 N N . ASN A 1 115 ? -8.445 1.199 15.917 1.00 64.19 115 ASN A N 1
ATOM 888 C CA . ASN A 1 115 ? -9.905 1.305 15.943 1.00 64.19 115 ASN A CA 1
ATOM 889 C C . ASN A 1 115 ? -10.577 -0.078 15.852 1.00 64.19 115 ASN A C 1
ATOM 891 O O . ASN A 1 115 ? -11.431 -0.404 16.677 1.00 64.19 115 ASN A O 1
ATOM 895 N N . ASP A 1 116 ? -10.119 -0.933 14.935 1.00 65.88 116 ASP A N 1
ATOM 896 C CA . ASP A 1 116 ? -10.621 -2.300 14.790 1.00 65.88 116 ASP A CA 1
ATOM 897 C C . ASP A 1 116 ? -10.350 -3.121 16.055 1.00 65.88 116 ASP A C 1
ATOM 899 O O . ASP A 1 116 ? -11.259 -3.763 16.574 1.00 65.88 116 ASP A O 1
ATOM 903 N N . SER A 1 117 ? -9.138 -3.052 16.618 1.00 58.94 117 SER A N 1
ATOM 904 C CA . SER A 1 117 ? -8.783 -3.788 17.843 1.00 58.94 117 SER A CA 1
ATOM 905 C C . SER A 1 117 ? -9.621 -3.341 19.044 1.00 58.94 117 SER A C 1
ATOM 907 O O . SER A 1 117 ? -10.086 -4.181 19.816 1.00 58.94 117 SER A O 1
ATOM 909 N N . ALA A 1 118 ? -9.874 -2.035 19.183 1.00 56.38 118 ALA A N 1
ATOM 910 C CA . ALA A 1 118 ? -10.748 -1.506 20.226 1.00 56.38 118 ALA A CA 1
ATOM 911 C C . ALA A 1 118 ? -12.206 -1.972 20.047 1.00 56.38 118 ALA A C 1
ATOM 913 O O . ALA A 1 118 ? -12.849 -2.367 21.020 1.00 56.38 118 ALA A O 1
ATOM 914 N N . SER A 1 119 ? -12.711 -1.989 18.809 1.00 56.16 119 SER A N 1
ATOM 915 C CA . SER A 1 119 ? -14.061 -2.465 18.475 1.00 56.16 119 SER A CA 1
ATOM 916 C C . SER A 1 119 ? -14.228 -3.978 18.690 1.00 56.16 119 SER A C 1
ATOM 918 O O . SER A 1 119 ? -15.248 -4.428 19.223 1.00 56.16 119 SER A O 1
ATOM 920 N N . PHE A 1 120 ? -13.203 -4.774 18.362 1.00 57.84 120 PHE A N 1
ATOM 921 C CA . PHE A 1 120 ? -13.165 -6.214 18.627 1.00 57.84 120 PHE A CA 1
ATOM 922 C C . PHE A 1 120 ? -13.185 -6.512 20.132 1.00 57.84 120 PHE A C 1
ATOM 924 O O . PHE A 1 120 ? -14.000 -7.315 20.581 1.00 57.84 120 PHE A O 1
ATOM 931 N N . LEU A 1 121 ? -12.354 -5.841 20.934 1.00 56.88 121 LEU A N 1
ATOM 932 C CA . LEU A 1 121 ? -12.322 -6.049 22.388 1.00 56.88 121 LEU A CA 1
ATOM 933 C C . LEU A 1 121 ? -13.607 -5.593 23.092 1.00 56.88 121 LEU A C 1
ATOM 935 O O . LEU A 1 121 ? -14.047 -6.247 24.040 1.00 56.88 121 LEU A O 1
ATOM 939 N N . HIS A 1 122 ? -14.237 -4.527 22.596 1.00 55.19 122 HIS A N 1
ATOM 940 C CA . HIS A 1 122 ? -15.547 -4.077 23.064 1.00 55.19 122 HIS A CA 1
ATOM 941 C C . HIS A 1 122 ? -16.653 -5.091 22.722 1.00 55.19 122 HIS A C 1
ATOM 943 O O . HIS A 1 122 ? -17.482 -5.420 23.567 1.00 55.19 122 HIS A O 1
ATOM 949 N N . SER A 1 123 ? -16.636 -5.656 21.510 1.00 57.53 123 SER A N 1
ATOM 950 C CA . SER A 1 123 ? -17.634 -6.644 21.064 1.00 57.53 123 SER A CA 1
ATOM 951 C C . SER A 1 123 ? -17.518 -7.998 21.778 1.00 57.53 123 SER A C 1
ATOM 953 O O . SER A 1 123 ? -18.512 -8.712 21.889 1.00 57.53 123 SER A O 1
ATOM 955 N N . PHE A 1 124 ? -16.332 -8.348 22.291 1.00 55.19 124 PHE A N 1
ATOM 956 C CA . PHE A 1 124 ? -16.095 -9.569 23.074 1.00 55.19 124 PHE A CA 1
ATOM 957 C C . PHE A 1 124 ? -16.287 -9.395 24.595 1.00 55.19 124 PHE A C 1
ATOM 959 O O . PHE A 1 124 ? -16.117 -10.361 25.337 1.00 55.19 124 PHE A O 1
ATOM 966 N N . GLY A 1 125 ? -16.669 -8.203 25.075 1.00 50.81 125 GLY A N 1
ATOM 967 C CA . GLY A 1 125 ? -17.065 -7.980 26.474 1.00 50.81 125 GLY A CA 1
ATOM 968 C C . GLY A 1 125 ? -15.932 -8.050 27.506 1.00 50.81 125 GLY A C 1
ATOM 969 O O . GLY A 1 125 ? -16.198 -8.209 28.692 1.00 50.81 125 GLY A O 1
ATOM 970 N N . ILE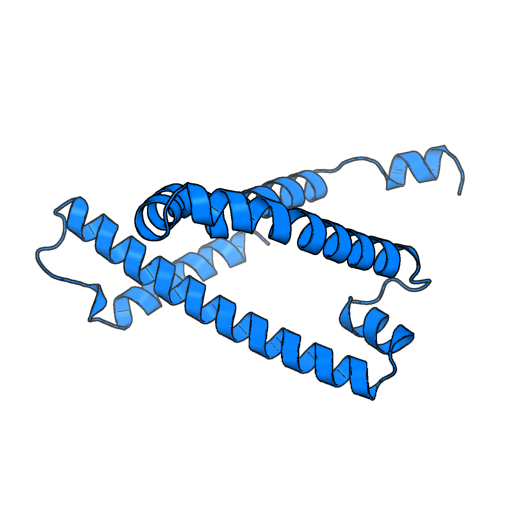 A 1 126 ? -14.669 -7.938 27.080 1.00 51.03 126 ILE A N 1
ATOM 971 C CA . ILE A 1 126 ? -13.489 -8.012 27.965 1.00 51.03 126 ILE A CA 1
ATOM 972 C C . ILE A 1 126 ? -13.151 -6.631 28.578 1.00 51.03 126 ILE A C 1
ATOM 974 O O . ILE A 1 126 ? -12.314 -6.526 29.472 1.00 51.03 126 ILE A O 1
ATOM 978 N N . THR A 1 127 ? -13.787 -5.537 28.139 1.00 41.31 127 THR A N 1
ATOM 979 C CA . THR A 1 127 ? -13.501 -4.177 28.636 1.00 41.31 127 THR A CA 1
ATOM 980 C C . THR A 1 127 ? -14.757 -3.297 28.632 1.00 41.31 127 THR A C 1
ATOM 982 O O . THR A 1 127 ? -15.428 -3.184 27.614 1.00 41.31 127 THR A O 1
ATOM 985 N N . GLU A 1 128 ? -15.044 -2.638 29.761 1.00 46.03 128 GLU A N 1
ATOM 986 C CA . GLU A 1 128 ? -16.237 -1.795 29.985 1.00 46.03 128 GLU A CA 1
ATOM 987 C C . GLU A 1 128 ? -16.125 -0.353 29.424 1.00 46.03 128 GLU A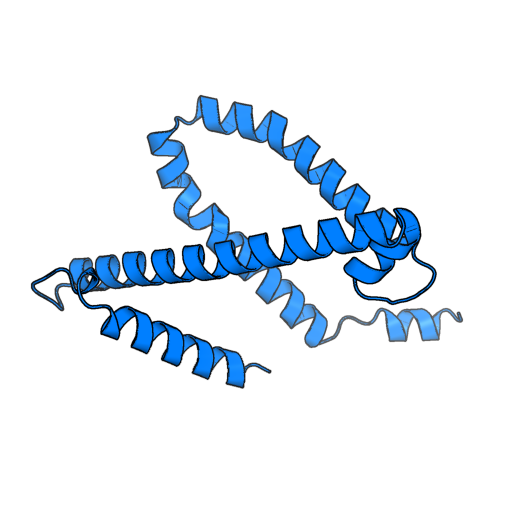 C 1
ATOM 989 O O . GLU A 1 128 ? -17.031 0.455 29.607 1.00 46.03 128 GLU A O 1
ATOM 994 N N . GLY A 1 129 ? -15.041 -0.003 28.717 1.00 52.38 129 GLY A N 1
ATOM 995 C CA . GLY A 1 129 ? -14.819 1.343 28.166 1.00 52.38 129 GLY A CA 1
ATOM 996 C C . GLY A 1 129 ? -13.983 1.367 26.881 1.00 52.38 129 GLY A C 1
ATOM 997 O O . GLY A 1 129 ? -13.217 0.442 26.609 1.00 52.38 129 GLY A O 1
ATOM 998 N N . LEU A 1 130 ? -14.122 2.437 26.079 1.00 45.84 130 LEU A N 1
ATOM 999 C CA . LEU A 1 130 ? -13.336 2.661 24.857 1.00 45.84 130 LEU A CA 1
ATOM 1000 C C . LEU A 1 130 ? -11.844 2.822 25.201 1.00 45.84 130 LEU A C 1
ATOM 1002 O O . LEU A 1 130 ? -11.350 3.922 25.435 1.00 45.84 130 LEU A O 1
ATOM 1006 N N . LEU A 1 131 ? -11.083 1.729 25.140 1.00 48.88 131 LEU A N 1
ATOM 1007 C CA . LEU A 1 131 ? -9.618 1.754 25.265 1.00 48.88 131 LEU A CA 1
ATOM 1008 C C . LEU A 1 131 ? -8.926 2.570 24.146 1.00 48.88 131 LEU A C 1
ATOM 1010 O O . LEU A 1 131 ? -7.731 2.848 24.229 1.00 48.88 131 LEU A O 1
ATOM 1014 N N . SER A 1 132 ? -9.687 2.987 23.124 1.00 45.47 132 SER A N 1
ATOM 1015 C CA . SER A 1 132 ? -9.259 3.864 22.028 1.00 45.47 132 SER A CA 1
ATOM 1016 C C . SER A 1 132 ? -8.880 5.287 22.470 1.00 45.47 132 SER A C 1
ATOM 1018 O O . SER A 1 132 ? -8.272 6.002 21.675 1.00 45.47 132 SER A O 1
ATOM 1020 N N . GLU A 1 133 ? -9.212 5.716 23.693 1.00 50.84 133 GLU A N 1
ATOM 1021 C CA . GLU A 1 133 ? -8.769 7.016 24.225 1.00 50.84 133 GLU A CA 1
ATOM 1022 C C . GLU A 1 133 ? -7.335 6.994 24.769 1.00 50.84 133 GLU A C 1
ATOM 1024 O O . GLU A 1 133 ? -6.752 8.058 24.968 1.00 50.84 133 GLU A O 1
ATOM 1029 N N . ASN A 1 134 ? -6.734 5.817 24.994 1.00 55.53 134 ASN A N 1
ATOM 1030 C CA . ASN A 1 134 ? -5.404 5.716 25.592 1.00 55.53 134 ASN A CA 1
ATOM 1031 C C . ASN A 1 134 ? -4.316 5.490 24.519 1.00 55.53 134 ASN A C 1
ATOM 1033 O O . ASN A 1 134 ? -4.215 4.388 23.970 1.00 55.53 134 ASN A O 1
ATOM 1037 N N . PRO A 1 135 ? -3.434 6.477 24.250 1.00 59.84 135 PRO A N 1
ATOM 1038 C CA . PRO A 1 135 ? -2.380 6.376 23.232 1.00 59.84 135 PRO A CA 1
ATOM 1039 C C . PRO A 1 135 ? -1.404 5.210 23.459 1.00 59.84 135 PRO A C 1
ATOM 1041 O O . PRO A 1 135 ? -0.754 4.739 22.528 1.00 59.84 135 PRO A O 1
ATOM 1044 N N . LEU A 1 136 ? -1.304 4.733 24.704 1.00 60.44 136 LEU A N 1
ATOM 1045 C CA . LEU A 1 136 ? -0.419 3.646 25.118 1.00 60.44 136 LEU A CA 1
ATOM 1046 C C . LEU A 1 136 ? -0.834 2.279 24.555 1.00 60.44 136 LEU A C 1
ATOM 1048 O O . LEU A 1 136 ? 0.037 1.450 24.303 1.00 60.44 136 LEU A O 1
ATOM 1052 N N . TYR A 1 137 ? -2.130 2.045 24.322 1.00 63.66 137 TYR A N 1
ATOM 1053 C CA . TYR A 1 137 ? -2.605 0.778 23.760 1.00 63.66 137 TYR A CA 1
ATOM 1054 C C . TYR A 1 137 ? -2.231 0.654 22.280 1.00 63.66 137 TYR A C 1
ATOM 1056 O O . TYR A 1 137 ? -1.634 -0.344 21.877 1.00 63.66 137 TYR A O 1
ATOM 1064 N N . GLY A 1 138 ? -2.465 1.714 21.497 1.00 59.34 138 GLY A N 1
ATOM 1065 C CA . GLY A 1 138 ? -2.025 1.780 20.103 1.00 59.34 138 GLY A CA 1
ATOM 1066 C C . GLY A 1 138 ? -0.508 1.626 19.969 1.00 59.34 138 GLY A C 1
ATOM 1067 O O . GLY A 1 138 ? -0.037 0.892 19.104 1.00 59.34 138 GLY A O 1
ATOM 1068 N N . LEU A 1 139 ? 0.266 2.237 20.876 1.00 64.69 139 LEU A N 1
ATOM 1069 C CA . LEU A 1 139 ? 1.726 2.111 20.887 1.00 64.69 139 LEU A CA 1
ATOM 1070 C C . LEU A 1 139 ? 2.188 0.676 21.198 1.00 64.69 139 LEU A C 1
ATOM 1072 O O . LEU A 1 139 ? 3.043 0.144 20.495 1.00 64.69 139 LEU A O 1
ATOM 1076 N N . ALA A 1 140 ? 1.599 0.023 22.205 1.00 68.50 140 ALA A N 1
ATOM 1077 C CA . ALA A 1 140 ? 1.932 -1.356 22.564 1.00 68.50 140 ALA A CA 1
ATOM 1078 C C . ALA A 1 140 ? 1.596 -2.349 21.437 1.00 68.50 140 ALA A C 1
ATOM 1080 O O . ALA A 1 140 ? 2.374 -3.264 21.164 1.00 68.50 140 ALA A O 1
ATOM 1081 N N . LEU A 1 141 ? 0.469 -2.141 20.753 1.00 65.31 141 LEU A N 1
ATOM 1082 C CA . LEU A 1 141 ? 0.007 -2.992 19.659 1.00 65.31 141 LEU A CA 1
ATOM 1083 C C . LEU A 1 141 ? 0.891 -2.829 18.413 1.00 65.31 141 LEU A C 1
ATOM 1085 O O . LEU A 1 141 ? 1.321 -3.825 17.832 1.00 65.31 141 LEU A O 1
ATOM 1089 N N . VAL A 1 142 ? 1.263 -1.591 18.064 1.00 66.50 142 VAL A N 1
ATOM 1090 C CA . VAL A 1 142 ? 2.244 -1.320 17.000 1.00 66.50 142 VAL A CA 1
ATOM 1091 C C . VAL A 1 142 ? 3.602 -1.936 17.342 1.00 66.50 142 VAL A C 1
ATOM 1093 O O . VAL A 1 142 ? 4.182 -2.608 16.495 1.00 66.50 142 VAL A O 1
ATOM 1096 N N . CYS A 1 143 ? 4.095 -1.797 18.578 1.00 70.19 143 CYS A N 1
ATOM 1097 C CA . CYS A 1 143 ? 5.351 -2.427 19.000 1.00 70.19 143 CYS A CA 1
ATOM 1098 C C . CYS A 1 143 ? 5.307 -3.960 18.908 1.00 70.19 143 CYS A C 1
ATOM 1100 O O . CYS A 1 143 ? 6.279 -4.567 18.461 1.0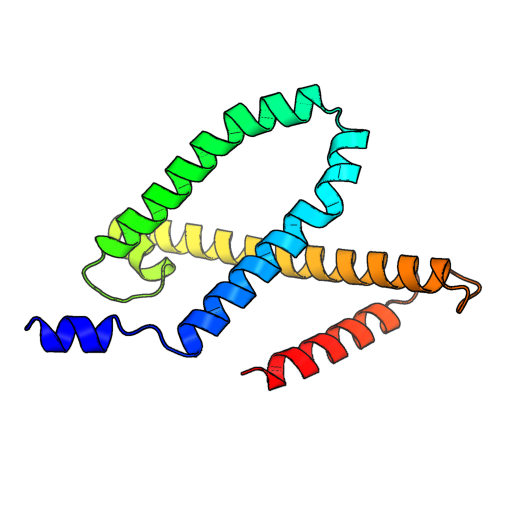0 70.19 143 CYS A O 1
ATOM 1102 N N . ALA A 1 144 ? 4.194 -4.593 19.291 1.00 71.44 144 ALA A N 1
ATOM 1103 C CA . ALA A 1 144 ? 4.030 -6.040 19.188 1.00 71.44 144 ALA A CA 1
ATOM 1104 C C . ALA A 1 144 ? 3.985 -6.513 17.726 1.00 71.44 144 ALA A C 1
ATOM 1106 O O . ALA A 1 144 ? 4.664 -7.475 17.371 1.00 71.44 144 ALA A O 1
ATOM 1107 N N . LEU A 1 145 ? 3.240 -5.814 16.864 1.00 67.00 145 LEU A N 1
ATOM 1108 C CA . LEU A 1 145 ? 3.175 -6.122 15.434 1.00 67.00 145 LEU A CA 1
ATOM 1109 C C . LEU A 1 145 ? 4.530 -5.937 14.749 1.00 67.00 145 LEU A C 1
ATOM 1111 O O . LEU A 1 145 ? 4.939 -6.806 13.984 1.00 67.00 145 LEU A O 1
ATOM 1115 N N . VAL A 1 146 ? 5.252 -4.858 15.062 1.00 70.56 146 VAL A N 1
ATOM 1116 C CA . VAL A 1 146 ? 6.609 -4.618 14.550 1.00 70.56 146 VAL A CA 1
ATOM 1117 C C . VAL A 1 146 ? 7.572 -5.706 15.027 1.00 70.56 146 VAL A C 1
ATOM 1119 O O . VAL A 1 146 ? 8.354 -6.199 14.225 1.00 70.56 146 VAL A O 1
ATOM 1122 N N . ALA A 1 147 ? 7.487 -6.143 16.287 1.00 70.69 147 ALA A N 1
ATOM 1123 C CA . ALA A 1 147 ? 8.334 -7.215 16.815 1.00 70.69 147 ALA A CA 1
ATOM 1124 C C . ALA A 1 147 ? 8.056 -8.589 16.179 1.00 70.69 147 ALA A C 1
ATOM 1126 O O . ALA A 1 147 ? 8.953 -9.430 16.104 1.00 70.69 147 ALA A O 1
ATOM 1127 N N . ILE A 1 148 ? 6.819 -8.841 15.743 1.00 69.94 148 ILE A N 1
ATOM 1128 C CA . ILE A 1 148 ? 6.463 -10.050 14.989 1.00 69.94 148 ILE A CA 1
ATOM 1129 C C . ILE A 1 148 ? 6.946 -9.922 13.542 1.00 69.94 148 ILE A C 1
ATOM 1131 O O . ILE A 1 148 ? 7.569 -10.850 13.030 1.00 69.94 148 ILE A O 1
ATOM 1135 N N . ALA A 1 149 ? 6.713 -8.772 12.903 1.00 61.78 149 ALA A N 1
ATOM 1136 C CA . ALA A 1 149 ? 7.146 -8.504 11.535 1.00 61.78 149 ALA A CA 1
ATOM 1137 C C . ALA A 1 149 ? 8.673 -8.591 11.392 1.00 61.78 149 ALA A C 1
ATOM 1139 O O . ALA A 1 149 ? 9.155 -9.247 10.477 1.00 61.78 149 ALA A O 1
ATOM 1140 N N . SER A 1 150 ? 9.431 -8.057 12.355 1.00 65.00 150 SER A N 1
ATOM 1141 C CA . SER A 1 150 ? 10.899 -8.107 12.362 1.00 65.00 150 SER A CA 1
ATOM 1142 C C . SER A 1 150 ? 11.479 -9.510 12.582 1.00 65.00 150 SER A C 1
ATOM 1144 O O . SER A 1 150 ? 12.690 -9.686 12.529 1.00 65.00 150 SER A O 1
ATOM 1146 N N . ARG A 1 151 ? 10.649 -10.504 12.927 1.00 59.50 151 ARG A N 1
ATOM 1147 C CA . ARG A 1 151 ? 11.048 -11.920 13.017 1.00 59.50 151 ARG A CA 1
ATOM 1148 C C . ARG A 1 151 ? 10.683 -12.724 11.768 1.00 5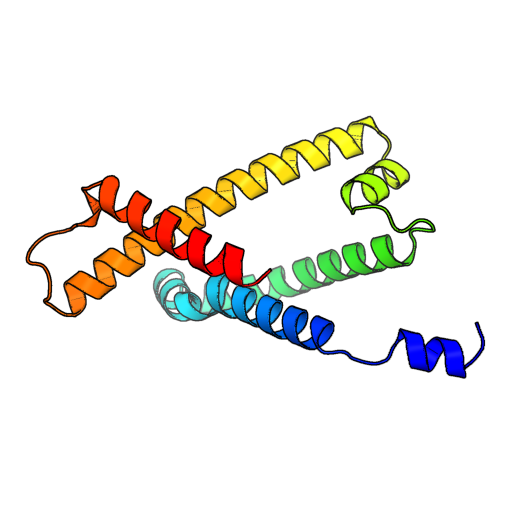9.50 151 ARG A C 1
ATOM 1150 O O . ARG A 1 151 ? 11.020 -13.902 11.710 1.00 59.50 151 ARG A O 1
ATOM 1157 N N . GLY A 1 152 ? 9.941 -12.123 10.838 1.00 50.47 152 GLY A N 1
ATOM 1158 C CA . GLY A 1 152 ? 9.579 -12.720 9.553 1.00 50.47 152 GLY A CA 1
ATOM 1159 C C . GLY A 1 152 ? 10.563 -12.402 8.424 1.00 50.47 152 GLY A C 1
ATOM 1160 O O . GLY A 1 152 ? 10.325 -12.847 7.304 1.00 50.47 152 GLY A O 1
ATOM 1161 N N . GLU A 1 153 ? 11.615 -11.633 8.721 1.00 38.28 153 GLU A N 1
ATOM 1162 C CA . GLU A 1 153 ? 12.759 -11.350 7.841 1.00 38.28 153 GLU A CA 1
ATOM 1163 C C . GLU A 1 153 ? 13.826 -12.448 7.945 1.00 38.28 153 GLU A C 1
ATOM 1165 O O . GLU A 1 153 ? 14.136 -12.864 9.088 1.00 38.28 153 GLU A O 1
#

Foldseek 3Di:
DDPVVVCVVPPDDVVNVVVVVVVVVVVCPPDVVCPVVVCVVCPVVNVVVCCVVVVVVVVVVVVVLVVLCVPQPDPDPPLVSCCVVVNVVVSVVVVVVVVVVVVVVVVVVLLVCLVVVQVVCVVVVVDPDRPSVPVVVSVVVVVVVVVVVVVVD

Secondary structure (DSSP, 8-state):
--HHHHHHHT---HHHHHHHHHHHHHHIIIIITTHHHHHHHH-HHHHHHHHHHHHHHHHHHHHHHHHHHHT-SS---HHHHHHHHH-HHHHHHHHHHHHHHHHHHHHHHHHHHHHHHHHHHHHTTS-SS-GGG-HHHHHHHHHHHHHHHTT--